Protein AF-A0A094PLQ3-F1 (afdb_monomer_lite)

pLDDT: mean 76.22, std 9.68, range [50.91, 88.06]

Foldseek 3Di:
DEADEWEWEWEQDPQATWIDTPVDPPDTDGDHDVVVVVVVVVVVVVVVCVVPVRHYDYHYDYD

Secondary structure (DSSP, 8-state):
---EEEEEEEEEETTEEEEE-TTSTT-EEEESSHHHHHHHHHHHHHHHHHH-TTSEEEEEEE-

Radius of gyration: 11.86 Å; chains: 1; bounding box: 34×17×25 Å

Sequence (63 aa):
MIRTKFFATVTNTAEGLEVTSPDLDNLYILVKDKSELESQCRRIFAEMSELSPDCFDLQFIFN

Structure (mmCIF, N/CA/C/O backbone):
data_AF-A0A094PLQ3-F1
#
_entry.id   AF-A0A094PLQ3-F1
#
loop_
_atom_site.group_PDB
_atom_site.id
_atom_site.type_symbol
_atom_site.label_atom_id
_atom_site.label_alt_id
_atom_site.label_comp_id
_atom_site.label_asym_id
_atom_site.label_entity_id
_atom_site.label_seq_id
_atom_site.pdbx_PDB_ins_code
_atom_site.Cartn_x
_atom_site.Cartn_y
_atom_site.Cartn_z
_atom_site.occupancy
_atom_site.B_iso_or_equiv
_atom_site.auth_seq_id
_atom_site.auth_comp_id
_atom_site.auth_asym_id
_atom_site.auth_atom_id
_atom_site.pdbx_PDB_model_num
ATOM 1 N N . MET A 1 1 ? 19.677 8.984 -16.422 1.00 50.91 1 MET A N 1
ATOM 2 C CA . MET A 1 1 ? 18.990 8.274 -15.325 1.00 50.91 1 MET A CA 1
ATOM 3 C C . MET A 1 1 ? 17.509 8.261 -15.631 1.00 50.91 1 MET A C 1
ATOM 5 O O . MET A 1 1 ? 16.923 9.328 -15.748 1.00 50.91 1 MET A O 1
ATOM 9 N N . ILE A 1 2 ? 16.942 7.080 -15.861 1.00 54.41 2 ILE A N 1
ATOM 10 C CA . ILE A 1 2 ? 15.501 6.908 -16.055 1.00 54.41 2 ILE A CA 1
ATOM 11 C C . ILE A 1 2 ? 14.947 6.603 -14.666 1.00 54.41 2 ILE A C 1
ATOM 13 O O . ILE A 1 2 ? 15.293 5.576 -14.095 1.00 54.41 2 ILE A O 1
ATOM 17 N N . ARG A 1 3 ? 14.159 7.520 -14.100 1.0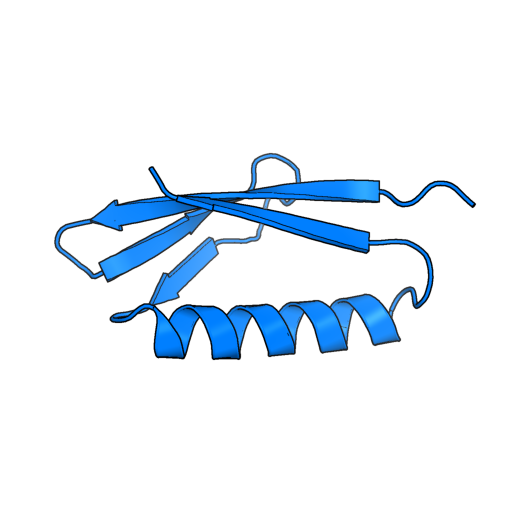0 59.84 3 ARG A N 1
ATOM 18 C CA . ARG A 1 3 ? 13.378 7.226 -12.897 1.00 59.84 3 ARG A CA 1
ATOM 19 C C . ARG A 1 3 ? 12.152 6.447 -13.342 1.00 59.84 3 ARG A C 1
ATOM 21 O O . ARG A 1 3 ? 11.328 6.977 -14.087 1.00 59.84 3 ARG A O 1
ATOM 28 N N . THR A 1 4 ? 12.065 5.198 -12.924 1.00 67.12 4 THR A N 1
ATOM 29 C CA . THR A 1 4 ? 10.905 4.347 -13.153 1.00 67.12 4 THR A CA 1
ATOM 30 C C . THR A 1 4 ? 9.807 4.820 -12.212 1.00 67.12 4 THR A C 1
ATOM 32 O O . THR A 1 4 ? 9.957 4.785 -10.990 1.00 67.12 4 THR A O 1
ATOM 35 N N . LYS A 1 5 ? 8.729 5.354 -12.786 1.00 72.56 5 LYS A N 1
ATOM 36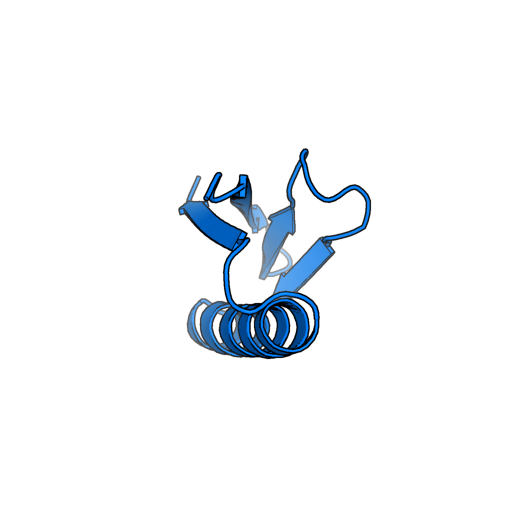 C CA . LYS A 1 5 ? 7.558 5.759 -12.015 1.00 72.56 5 LYS A CA 1
ATOM 37 C C . LYS A 1 5 ? 6.624 4.572 -11.897 1.00 72.56 5 LYS A C 1
ATOM 39 O O . LYS A 1 5 ? 6.214 4.035 -12.920 1.00 72.56 5 LYS A O 1
ATOM 44 N N . PHE A 1 6 ? 6.289 4.209 -10.673 1.00 75.56 6 PHE A N 1
ATOM 45 C CA . PHE A 1 6 ? 5.287 3.201 -10.380 1.00 75.56 6 PHE A CA 1
ATOM 46 C C . PHE A 1 6 ? 4.027 3.883 -9.883 1.00 75.56 6 PHE A C 1
ATOM 48 O O . PHE A 1 6 ? 4.086 4.781 -9.039 1.00 75.56 6 PHE A O 1
ATOM 55 N N . PHE A 1 7 ? 2.881 3.451 -10.388 1.00 80.31 7 PHE A N 1
ATOM 56 C CA . PHE A 1 7 ? 1.602 3.962 -9.925 1.00 80.31 7 PHE A CA 1
ATOM 57 C C . PHE A 1 7 ? 0.965 2.937 -9.003 1.00 80.31 7 PHE A C 1
ATOM 59 O O . PHE A 1 7 ? 0.841 1.766 -9.351 1.00 80.31 7 PHE A O 1
ATOM 66 N N . ALA A 1 8 ? 0.573 3.379 -7.816 1.00 82.25 8 ALA A N 1
ATOM 67 C CA . ALA A 1 8 ? -0.164 2.572 -6.864 1.00 82.25 8 ALA A CA 1
ATOM 68 C C . ALA A 1 8 ? -1.561 3.170 -6.700 1.00 82.25 8 ALA A C 1
ATOM 70 O O . ALA A 1 8 ? -1.709 4.345 -6.368 1.00 82.25 8 ALA A O 1
ATOM 71 N N . THR A 1 9 ? -2.586 2.372 -6.955 1.00 86.75 9 THR A N 1
ATOM 72 C CA . THR A 1 9 ? -3.983 2.741 -6.745 1.00 86.75 9 THR A CA 1
ATOM 73 C C . THR A 1 9 ? -4.360 2.405 -5.316 1.00 86.75 9 THR A C 1
ATOM 75 O O . THR A 1 9 ? -4.130 1.288 -4.862 1.00 86.75 9 THR A O 1
ATOM 78 N N . VAL A 1 10 ? -4.929 3.377 -4.613 1.00 86.12 10 VAL A N 1
ATOM 79 C CA . VAL A 1 10 ? -5.455 3.228 -3.261 1.00 86.12 10 VAL A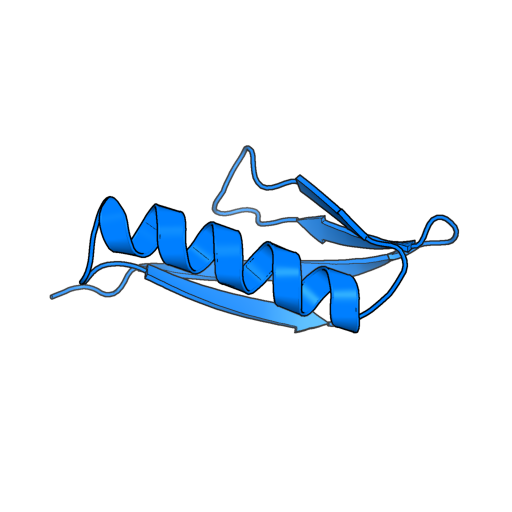 CA 1
ATOM 80 C C . VAL A 1 10 ? -6.975 3.200 -3.350 1.00 86.12 10 VAL A C 1
ATOM 82 O O . VAL A 1 10 ? -7.589 4.199 -3.723 1.00 86.12 10 VAL A O 1
ATOM 85 N N . THR A 1 11 ? -7.567 2.068 -2.993 1.00 88.06 11 THR A N 1
ATOM 86 C CA . THR A 1 11 ? -9.008 1.822 -3.007 1.00 88.06 11 THR A CA 1
ATOM 87 C C . THR A 1 11 ? -9.517 1.736 -1.577 1.00 88.06 11 THR A C 1
ATOM 89 O O . THR A 1 11 ? -9.010 0.954 -0.775 1.00 88.06 11 THR A O 1
ATOM 92 N N . ASN A 1 12 ? -10.537 2.522 -1.242 1.00 88.06 12 ASN A N 1
ATOM 93 C CA . ASN A 1 12 ? -11.207 2.390 0.047 1.00 88.06 12 ASN A CA 1
ATOM 94 C C . ASN A 1 12 ? -12.239 1.253 -0.014 1.00 88.06 12 ASN A C 1
ATOM 96 O O . ASN A 1 12 ? -13.250 1.347 -0.709 1.00 88.06 12 ASN A O 1
ATOM 100 N N . THR A 1 13 ? -11.956 0.168 0.695 1.00 86.31 13 THR A N 1
ATOM 101 C CA . THR A 1 13 ? -12.812 -1.013 0.824 1.00 86.31 13 THR A CA 1
ATOM 102 C C . THR A 1 13 ? -13.461 -1.045 2.209 1.00 86.31 13 THR A C 1
ATOM 104 O O . THR A 1 13 ? -13.039 -0.347 3.129 1.00 86.31 13 THR A O 1
ATOM 107 N N . ALA A 1 14 ? -14.472 -1.896 2.403 1.00 86.06 14 ALA A N 1
ATOM 108 C CA . ALA A 1 14 ? -15.097 -2.075 3.718 1.00 86.06 14 ALA A CA 1
ATOM 109 C C . ALA A 1 14 ? -14.124 -2.611 4.793 1.00 86.06 14 ALA A C 1
ATOM 111 O O . ALA A 1 14 ? -14.392 -2.461 5.983 1.00 86.06 14 ALA A O 1
ATOM 112 N N . GLU A 1 15 ? -13.009 -3.224 4.381 1.00 84.12 15 GLU A N 1
ATOM 113 C CA . GLU A 1 15 ? -11.979 -3.773 5.270 1.00 84.12 15 GLU A CA 1
ATOM 114 C C . GLU A 1 15 ? -10.837 -2.778 5.555 1.00 84.12 15 GLU A C 1
ATOM 116 O O . GLU A 1 15 ? -10.094 -2.957 6.522 1.00 84.12 15 GLU A O 1
ATOM 121 N N . GLY A 1 16 ? -10.714 -1.712 4.753 1.00 87.56 16 GLY A N 1
ATOM 122 C CA . GLY A 1 16 ? -9.679 -0.687 4.880 1.00 87.56 16 GLY A CA 1
ATOM 123 C C . GLY A 1 16 ? -9.239 -0.096 3.539 1.00 87.56 16 GLY A C 1
ATOM 124 O O . GLY A 1 16 ? -9.887 -0.261 2.508 1.00 87.56 16 GLY A O 1
ATOM 125 N N . LEU A 1 17 ? -8.104 0.595 3.546 1.00 87.00 17 LEU A N 1
ATOM 126 C CA . LEU A 1 17 ? -7.437 1.099 2.351 1.00 87.00 17 LEU A CA 1
ATOM 127 C C . LEU A 1 17 ? -6.580 -0.011 1.737 1.00 87.00 17 LEU A C 1
ATOM 129 O O . LEU A 1 17 ? -5.590 -0.450 2.322 1.00 87.00 17 LEU A O 1
ATOM 133 N N . GLU A 1 18 ? -6.961 -0.444 0.548 1.00 88.06 18 GLU A N 1
ATOM 134 C CA . GLU A 1 18 ? -6.219 -1.399 -0.260 1.00 88.06 18 GLU A CA 1
ATOM 135 C C . GLU A 1 18 ? -5.324 -0.650 -1.249 1.00 88.06 18 GLU A C 1
ATOM 137 O O . GLU A 1 18 ? -5.773 0.272 -1.923 1.00 88.06 18 GLU A O 1
ATOM 142 N N . VAL A 1 19 ? -4.060 -1.042 -1.348 1.00 84.38 19 VAL A N 1
ATOM 143 C CA . VAL A 1 19 ? -3.086 -0.490 -2.286 1.00 84.38 19 VAL A CA 1
ATOM 144 C C . VAL A 1 19 ? -2.666 -1.582 -3.238 1.00 84.38 19 VAL A C 1
ATOM 146 O O . VAL A 1 19 ? -2.117 -2.599 -2.813 1.00 84.38 19 VAL A O 1
ATOM 149 N N . THR A 1 20 ? -2.863 -1.333 -4.522 1.00 85.06 20 THR A N 1
ATOM 150 C CA . THR A 1 20 ? -2.443 -2.228 -5.596 1.00 85.06 20 THR A CA 1
ATOM 151 C C . THR A 1 20 ? -1.653 -1.444 -6.628 1.00 85.06 20 THR A C 1
ATOM 153 O O . THR A 1 20 ? -1.922 -0.270 -6.872 1.00 85.06 20 THR A O 1
ATOM 156 N N . SER A 1 21 ? -0.649 -2.056 -7.245 1.00 80.62 21 SER A N 1
ATOM 157 C CA . SER A 1 21 ? 0.093 -1.432 -8.341 1.00 80.62 21 SER A CA 1
ATOM 158 C C . SER A 1 21 ? 0.161 -2.397 -9.519 1.00 80.62 21 SER A C 1
ATOM 160 O O . SER A 1 21 ? 0.620 -3.520 -9.335 1.00 80.62 21 SER A O 1
ATOM 162 N N . PRO A 1 22 ? -0.274 -1.995 -10.726 1.00 76.56 22 PRO A N 1
ATOM 163 C CA . PRO A 1 22 ? -0.174 -2.852 -11.904 1.00 76.56 22 PRO A CA 1
ATOM 164 C C . PRO A 1 22 ? 1.277 -3.060 -12.354 1.00 76.56 22 PRO A C 1
ATOM 166 O O . PRO A 1 22 ? 1.574 -4.043 -13.020 1.00 76.56 22 PRO A O 1
ATOM 169 N N . ASP A 1 23 ? 2.181 -2.144 -11.999 1.00 74.38 23 ASP A N 1
ATOM 170 C CA . ASP A 1 23 ? 3.601 -2.242 -12.338 1.00 74.38 23 ASP A CA 1
ATOM 171 C C . ASP A 1 23 ? 4.394 -3.115 -11.350 1.00 74.38 23 ASP A C 1
ATOM 173 O O . ASP A 1 23 ? 5.508 -3.549 -11.646 1.00 74.38 23 ASP A O 1
ATOM 177 N N . LEU A 1 24 ? 3.834 -3.364 -10.164 1.00 74.12 24 LEU A N 1
ATOM 178 C CA . LEU A 1 24 ? 4.420 -4.211 -9.135 1.00 74.12 24 LEU A CA 1
ATOM 179 C C . LEU A 1 24 ? 3.465 -5.370 -8.866 1.00 74.12 24 LEU A C 1
ATOM 181 O O . LEU A 1 24 ? 2.635 -5.301 -7.965 1.00 74.12 24 LEU A O 1
ATOM 185 N N . ASP A 1 25 ? 3.649 -6.454 -9.620 1.00 65.00 25 ASP A N 1
ATOM 186 C CA . ASP A 1 25 ? 2.821 -7.674 -9.609 1.00 65.00 25 ASP A CA 1
ATOM 187 C C . ASP A 1 25 ? 2.578 -8.266 -8.196 1.00 65.00 25 ASP A C 1
ATOM 189 O O . ASP A 1 25 ? 1.611 -8.984 -7.977 1.00 65.00 25 ASP A O 1
ATOM 193 N N . ASN A 1 26 ? 3.420 -7.924 -7.209 1.00 67.75 26 ASN A N 1
ATOM 194 C CA . ASN A 1 26 ? 3.328 -8.381 -5.815 1.00 67.75 26 ASN A CA 1
ATOM 195 C C . ASN A 1 26 ? 3.100 -7.261 -4.779 1.00 67.75 26 ASN A C 1
ATOM 197 O O . ASN A 1 26 ? 3.221 -7.508 -3.576 1.00 67.75 26 ASN A O 1
ATOM 201 N N . LEU A 1 27 ? 2.803 -6.027 -5.195 1.00 74.06 27 LEU A N 1
ATOM 202 C CA . LEU A 1 27 ? 2.500 -4.947 -4.256 1.00 74.06 27 LEU A CA 1
ATOM 203 C C . LEU A 1 27 ? 1.013 -4.983 -3.893 1.00 74.06 27 LEU A C 1
ATOM 205 O O . LEU A 1 27 ? 0.181 -4.377 -4.566 1.00 74.06 27 LEU A O 1
ATOM 209 N N . TYR A 1 28 ? 0.709 -5.675 -2.799 1.00 80.25 28 TYR A N 1
ATOM 210 C CA . TYR A 1 28 ? -0.593 -5.644 -2.144 1.00 80.25 28 TYR A CA 1
ATOM 211 C C . TYR A 1 28 ? -0.419 -5.169 -0.703 1.00 80.25 28 TYR A C 1
ATOM 213 O O . TYR A 1 28 ? 0.284 -5.801 0.088 1.00 80.25 28 TYR A O 1
ATOM 221 N N . ILE A 1 29 ? -1.052 -4.050 -0.356 1.00 83.12 29 ILE A N 1
ATOM 222 C CA . ILE A 1 29 ? -1.022 -3.500 1.001 1.00 83.12 29 ILE A CA 1
ATOM 223 C C . ILE A 1 29 ? -2.461 -3.260 1.439 1.00 83.12 29 ILE A C 1
ATOM 225 O O . ILE A 1 29 ? -3.181 -2.518 0.785 1.00 83.12 29 ILE A O 1
ATOM 229 N N . LEU A 1 30 ? -2.869 -3.844 2.562 1.00 85.94 30 LEU A N 1
ATOM 230 C CA . LEU A 1 30 ? -4.151 -3.551 3.196 1.00 85.94 30 LEU A CA 1
ATOM 231 C C . LEU A 1 30 ? -3.882 -2.879 4.540 1.00 85.94 30 LEU A C 1
ATOM 233 O O . LEU A 1 30 ? -3.225 -3.459 5.406 1.00 85.94 30 LEU A O 1
ATOM 237 N N . VAL A 1 31 ? -4.365 -1.653 4.705 1.00 86.25 31 VAL A N 1
ATOM 238 C CA . VAL A 1 31 ? -4.170 -0.850 5.920 1.00 86.25 31 VAL A CA 1
ATOM 239 C C . VAL A 1 31 ? -5.486 -0.269 6.392 1.00 86.25 31 VAL A C 1
ATOM 241 O O . VAL A 1 31 ? -6.365 0.036 5.593 1.00 86.25 31 VAL A O 1
ATOM 244 N N . LYS A 1 32 ? -5.634 -0.092 7.703 1.00 85.00 32 LYS A N 1
ATOM 245 C CA . LYS A 1 32 ? -6.902 0.391 8.272 1.00 85.00 32 LYS A CA 1
ATOM 246 C C . LYS A 1 32 ? -7.125 1.879 8.032 1.00 85.00 32 LYS A C 1
ATOM 248 O O . LYS A 1 32 ? -8.255 2.313 7.842 1.00 85.00 32 LYS A O 1
ATOM 253 N N . ASP A 1 33 ? -6.034 2.641 7.995 1.00 83.25 33 ASP A N 1
ATOM 254 C CA . ASP A 1 33 ? -6.062 4.097 7.973 1.00 83.25 33 ASP A CA 1
ATOM 255 C C . ASP A 1 33 ? -4.944 4.674 7.105 1.00 83.25 33 ASP A C 1
ATOM 257 O O . ASP A 1 33 ? -3.889 4.069 6.894 1.00 83.25 33 ASP A O 1
ATOM 261 N N . LYS A 1 34 ? -5.137 5.918 6.659 1.00 81.38 34 LYS A N 1
ATOM 262 C CA . LYS A 1 34 ? -4.164 6.637 5.826 1.00 81.38 34 LYS A CA 1
ATOM 263 C C . LYS A 1 34 ? -2.810 6.836 6.522 1.00 81.38 34 LYS A C 1
ATOM 265 O O . LYS A 1 34 ? -1.781 6.831 5.857 1.00 81.38 34 LYS A O 1
ATOM 270 N N . SER A 1 35 ? -2.777 6.974 7.847 1.00 85.12 35 SER A N 1
ATOM 271 C CA . SER A 1 35 ? -1.501 7.065 8.574 1.00 85.12 35 SER A CA 1
ATOM 272 C C . SER A 1 35 ? -0.704 5.762 8.527 1.00 85.12 35 SER A C 1
ATOM 274 O O . SER A 1 35 ? 0.522 5.793 8.423 1.00 85.12 35 SER A O 1
ATOM 276 N N . GLU A 1 36 ? -1.384 4.617 8.580 1.00 85.62 36 GLU A N 1
ATOM 277 C CA . GLU A 1 36 ? -0.734 3.312 8.466 1.00 85.62 36 GLU A CA 1
ATOM 278 C C . GLU A 1 36 ? -0.268 3.062 7.027 1.00 85.62 36 GLU A C 1
ATOM 280 O O . GLU A 1 36 ? 0.850 2.585 6.823 1.00 85.62 36 GLU A O 1
ATOM 285 N N . LEU A 1 37 ? -1.057 3.517 6.045 1.00 83.50 37 LEU A N 1
ATOM 286 C CA . LEU A 1 37 ? -0.656 3.575 4.642 1.00 83.50 37 LEU A CA 1
ATOM 287 C C . LEU A 1 37 ? 0.664 4.327 4.460 1.00 83.50 37 LEU A C 1
ATOM 289 O O . LEU A 1 37 ? 1.619 3.776 3.925 1.00 83.50 37 LEU A O 1
ATOM 293 N N . GLU A 1 38 ? 0.748 5.571 4.939 1.00 82.06 38 GLU A N 1
ATOM 294 C CA . GLU A 1 38 ? 1.956 6.389 4.795 1.00 82.06 38 GLU A CA 1
ATOM 295 C C . GLU A 1 38 ? 3.186 5.728 5.430 1.00 82.06 38 GLU A C 1
ATOM 297 O O . GLU A 1 38 ? 4.284 5.804 4.874 1.00 82.06 38 GLU A O 1
ATOM 302 N N . SER A 1 39 ? 3.010 5.056 6.570 1.00 85.00 39 SER A N 1
ATOM 303 C CA . SER A 1 39 ? 4.084 4.328 7.250 1.00 85.00 39 SER A CA 1
ATOM 304 C C . SER A 1 39 ? 4.576 3.126 6.434 1.00 85.00 39 SER A C 1
ATOM 306 O O . SER A 1 39 ? 5.783 2.977 6.223 1.00 85.00 39 SER A O 1
ATOM 308 N N . GLN A 1 40 ? 3.656 2.303 5.916 1.00 83.12 40 GLN A N 1
ATOM 309 C CA . GLN A 1 40 ? 3.985 1.158 5.059 1.00 83.12 40 GLN A CA 1
ATOM 310 C C . GLN A 1 40 ? 4.663 1.609 3.766 1.00 83.12 40 GLN A C 1
ATOM 312 O O . GLN A 1 40 ? 5.721 1.096 3.404 1.00 83.12 40 GLN A O 1
ATOM 317 N N . CYS A 1 41 ? 4.123 2.640 3.119 1.00 78.12 41 CYS A N 1
ATOM 318 C CA . 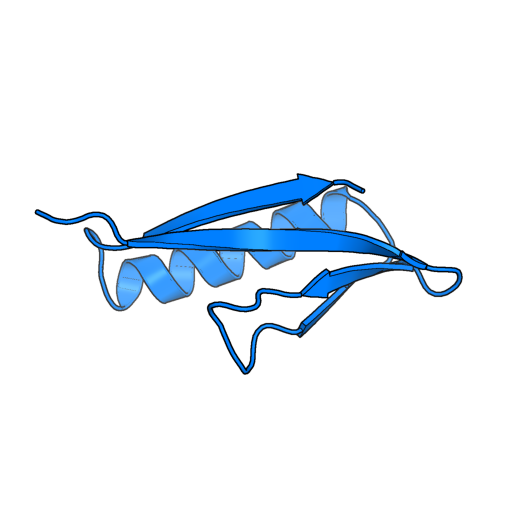CYS A 1 41 ? 4.694 3.199 1.903 1.00 78.12 41 CYS A CA 1
ATOM 319 C C . CYS A 1 41 ? 6.121 3.699 2.135 1.00 78.12 41 CYS A C 1
ATOM 321 O O . CYS A 1 41 ? 7.013 3.352 1.369 1.00 78.12 41 CYS A O 1
ATOM 323 N N . ARG A 1 42 ? 6.375 4.448 3.218 1.00 78.94 42 ARG A N 1
ATOM 324 C CA . ARG A 1 42 ? 7.734 4.907 3.555 1.00 78.94 42 ARG A CA 1
ATOM 325 C C . ARG A 1 42 ? 8.715 3.756 3.758 1.00 78.94 42 ARG A C 1
ATOM 327 O O . ARG A 1 42 ? 9.860 3.887 3.337 1.00 78.94 42 ARG A O 1
ATOM 334 N N . ARG A 1 43 ? 8.288 2.650 4.376 1.00 82.06 43 ARG A N 1
ATOM 335 C CA . ARG A 1 43 ? 9.133 1.455 4.539 1.00 82.06 43 ARG A CA 1
ATOM 336 C C . ARG A 1 43 ? 9.473 0.826 3.195 1.00 82.06 43 ARG A C 1
ATOM 338 O O . ARG A 1 43 ? 10.647 0.632 2.916 1.00 82.06 43 ARG A O 1
ATOM 345 N N . ILE A 1 44 ? 8.475 0.621 2.341 1.00 77.62 44 ILE A N 1
ATOM 346 C CA . ILE A 1 44 ? 8.667 0.042 1.004 1.00 77.62 44 ILE A CA 1
ATOM 347 C C . ILE A 1 44 ? 9.579 0.934 0.158 1.00 77.62 44 ILE A C 1
ATOM 349 O O . ILE A 1 44 ? 10.479 0.443 -0.512 1.00 77.62 44 ILE A O 1
ATOM 353 N N . PHE A 1 45 ? 9.403 2.254 0.234 1.00 74.81 45 PHE A N 1
ATOM 354 C CA . PHE A 1 45 ? 10.304 3.208 -0.406 1.00 74.81 45 PHE A CA 1
ATOM 355 C C . PHE A 1 45 ? 11.730 3.138 0.136 1.00 74.81 45 PHE A C 1
ATOM 357 O O . PHE A 1 45 ? 12.664 3.222 -0.654 1.00 74.81 45 PHE A O 1
ATOM 364 N N . ALA A 1 46 ? 11.911 3.002 1.451 1.00 74.88 46 ALA A N 1
ATOM 365 C CA . ALA A 1 46 ? 13.235 2.863 2.047 1.00 74.88 46 ALA A CA 1
ATOM 366 C C . ALA A 1 46 ? 13.917 1.575 1.566 1.00 74.88 46 ALA A C 1
ATOM 368 O O . ALA A 1 46 ? 15.032 1.642 1.059 1.00 74.88 46 ALA A O 1
ATOM 369 N N . GLU A 1 47 ? 13.212 0.441 1.603 1.00 75.19 47 GLU A N 1
ATOM 370 C CA . GLU A 1 47 ? 13.726 -0.849 1.126 1.00 75.19 47 GLU A CA 1
ATOM 371 C C . GLU A 1 47 ? 14.065 -0.806 -0.376 1.00 75.19 47 GLU A C 1
ATOM 373 O O . GLU A 1 47 ? 15.136 -1.242 -0.798 1.00 75.19 47 GLU A O 1
ATOM 378 N N . MET A 1 48 ? 13.200 -0.205 -1.199 1.00 69.06 48 MET A N 1
ATOM 379 C CA . MET A 1 48 ? 13.448 -0.029 -2.636 1.00 69.06 48 MET A CA 1
ATOM 380 C C . MET A 1 48 ? 14.592 0.954 -2.922 1.00 69.06 48 MET A C 1
ATOM 382 O O . MET A 1 48 ? 15.348 0.759 -3.874 1.00 69.06 48 MET A O 1
ATOM 386 N N . SER A 1 49 ? 14.744 1.998 -2.102 1.00 65.81 49 SER A N 1
ATOM 387 C CA . SER A 1 49 ? 15.837 2.967 -2.204 1.00 65.81 49 SER A CA 1
ATOM 388 C C . SER A 1 49 ? 17.181 2.355 -1.812 1.00 65.81 49 SER A C 1
ATOM 390 O O . SER A 1 49 ? 18.200 2.746 -2.374 1.00 65.81 49 SER A O 1
ATOM 392 N N . GLU A 1 50 ? 17.211 1.403 -0.878 1.00 64.56 50 GLU A N 1
ATOM 393 C CA . GLU A 1 50 ? 18.428 0.648 -0.554 1.00 64.56 50 GLU A CA 1
ATOM 394 C C . GLU A 1 50 ? 18.830 -0.288 -1.701 1.00 64.56 50 GLU A C 1
ATOM 396 O O . GLU A 1 50 ? 20.015 -0.443 -1.997 1.00 64.56 50 GLU A O 1
ATOM 401 N N . LEU A 1 51 ? 17.846 -0.867 -2.394 1.00 64.56 51 LEU A N 1
ATOM 402 C CA . LEU A 1 51 ? 18.076 -1.738 -3.547 1.00 64.56 51 LEU A CA 1
ATOM 403 C C . LEU A 1 51 ? 18.458 -0.964 -4.816 1.00 64.56 51 LEU A C 1
ATOM 405 O O . LEU A 1 51 ? 19.174 -1.486 -5.672 1.00 64.56 51 LEU A O 1
ATOM 409 N N . SER A 1 52 ? 17.973 0.267 -4.983 1.00 60.56 52 SER A N 1
ATOM 410 C CA . SER A 1 52 ? 18.287 1.130 -6.126 1.00 60.56 52 SER A CA 1
ATOM 411 C C . SER A 1 52 ? 18.021 2.603 -5.786 1.00 60.56 52 SER A C 1
ATOM 413 O O . SER A 1 52 ? 16.911 3.094 -6.012 1.00 60.56 52 SER A O 1
ATOM 415 N N . PRO A 1 53 ? 19.040 3.344 -5.312 1.00 58.88 53 PRO A N 1
ATOM 416 C CA . PRO A 1 53 ? 18.884 4.710 -4.795 1.00 58.88 53 PRO A CA 1
ATOM 417 C C . PRO A 1 53 ? 18.442 5.752 -5.835 1.00 58.88 53 PRO A C 1
ATOM 419 O O . PRO A 1 53 ? 18.065 6.863 -5.470 1.00 58.88 53 PRO A O 1
ATOM 422 N N . ASP A 1 54 ? 18.440 5.405 -7.124 1.00 57.09 54 ASP A N 1
ATOM 423 C CA . ASP A 1 54 ? 18.206 6.349 -8.222 1.00 57.09 54 ASP A CA 1
ATOM 424 C C . ASP A 1 54 ? 17.006 6.024 -9.123 1.00 57.09 54 ASP A C 1
ATOM 426 O O . ASP A 1 54 ? 16.780 6.727 -10.114 1.00 57.09 54 ASP A O 1
ATOM 430 N N . CYS A 1 55 ? 16.237 4.967 -8.832 1.00 55.34 55 CYS A N 1
ATOM 431 C CA . CYS A 1 55 ? 15.396 4.369 -9.872 1.00 55.34 55 CYS A CA 1
ATOM 432 C C .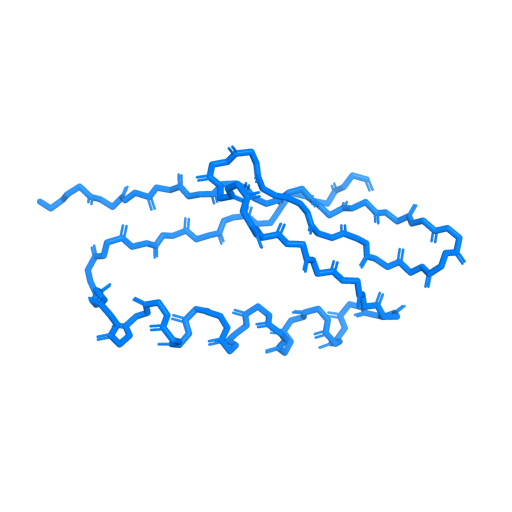 CYS A 1 55 ? 13.881 4.440 -9.664 1.00 55.34 55 CYS A C 1
ATOM 434 O O . CYS A 1 55 ? 13.177 4.176 -10.634 1.00 55.34 55 CYS A O 1
ATOM 436 N N . PHE A 1 56 ? 13.352 4.813 -8.491 1.00 66.50 56 PHE A N 1
ATOM 437 C CA . PHE A 1 56 ? 11.924 4.597 -8.209 1.00 66.50 56 PHE A CA 1
ATOM 438 C C . PHE A 1 56 ? 11.189 5.803 -7.617 1.00 66.50 56 PHE A C 1
ATOM 440 O O . PHE A 1 56 ? 11.587 6.366 -6.602 1.00 66.50 56 PHE A O 1
ATOM 447 N N . ASP A 1 57 ? 10.080 6.167 -8.259 1.00 69.38 57 ASP A N 1
ATOM 448 C CA . ASP A 1 57 ? 9.122 7.179 -7.806 1.00 69.38 57 ASP A CA 1
ATOM 449 C C . ASP A 1 57 ? 7.749 6.486 -7.731 1.00 69.38 57 ASP A C 1
ATOM 451 O O . ASP A 1 57 ? 7.204 6.098 -8.763 1.00 69.38 57 ASP A O 1
ATOM 455 N N . LEU A 1 58 ? 7.216 6.243 -6.530 1.00 71.19 58 LEU A N 1
ATOM 456 C CA . LEU A 1 58 ? 5.896 5.623 -6.348 1.00 71.19 58 LEU A CA 1
ATOM 457 C C . LEU A 1 58 ? 4.839 6.713 -6.138 1.00 71.19 58 LEU A C 1
ATOM 459 O O . LEU A 1 58 ? 4.862 7.447 -5.147 1.00 71.19 58 LEU A O 1
ATOM 463 N N . GLN A 1 59 ? 3.892 6.816 -7.059 1.00 74.81 59 GLN A N 1
ATOM 464 C CA . GLN A 1 59 ? 2.806 7.778 -6.970 1.00 74.81 59 GLN A CA 1
ATOM 465 C C . GLN A 1 59 ? 1.518 7.077 -6.539 1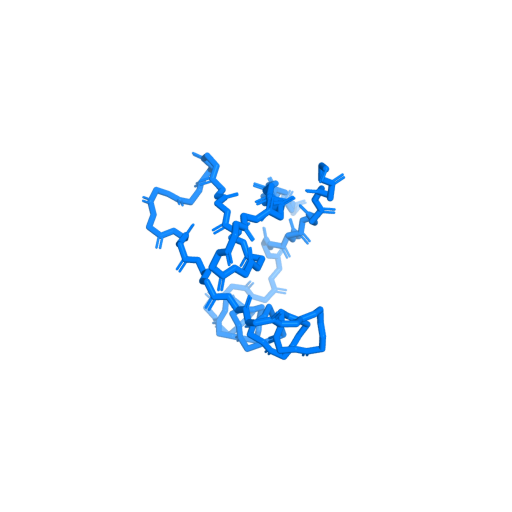.00 74.81 59 GLN A C 1
ATOM 467 O O . GLN A 1 59 ? 1.028 6.186 -7.231 1.00 74.81 59 GLN A O 1
ATOM 472 N N . PHE A 1 60 ? 0.955 7.509 -5.408 1.00 74.81 60 PHE A N 1
ATOM 473 C CA . PHE A 1 60 ? -0.327 7.010 -4.913 1.00 74.81 60 PHE A CA 1
ATOM 474 C C . PHE A 1 60 ? -1.486 7.781 -5.536 1.00 74.81 60 PHE A C 1
ATOM 476 O O . PHE A 1 60 ? -1.566 9.007 -5.425 1.00 74.81 60 PHE A O 1
ATOM 483 N N . ILE A 1 61 ? -2.393 7.047 -6.167 1.00 78.81 61 ILE A N 1
ATOM 484 C CA . ILE A 1 61 ? -3.632 7.552 -6.740 1.00 78.81 61 ILE A CA 1
ATOM 485 C C . ILE A 1 61 ? -4.760 7.101 -5.819 1.00 78.81 61 ILE A C 1
ATOM 487 O O . ILE A 1 61 ? -5.043 5.913 -5.726 1.00 78.81 61 ILE A O 1
ATOM 491 N N . PHE A 1 62 ? -5.381 8.044 -5.118 1.00 77.50 62 PHE A N 1
ATOM 492 C CA . PHE A 1 62 ? -6.539 7.772 -4.267 1.00 77.50 62 PHE A CA 1
ATOM 493 C C . PHE A 1 62 ? -7.804 7.804 -5.125 1.00 77.50 62 PHE A C 1
ATOM 495 O O . PHE A 1 62 ? -8.050 8.823 -5.776 1.00 77.50 62 PHE A O 1
ATOM 502 N N . ASN A 1 63 ? -8.559 6.703 -5.133 1.00 68.50 63 ASN A N 1
ATOM 503 C CA . ASN A 1 63 ? -9.837 6.573 -5.838 1.00 68.50 63 ASN A CA 1
ATOM 504 C C . ASN A 1 63 ? -11.024 6.704 -4.874 1.00 68.50 63 ASN A C 1
ATOM 506 O O . ASN A 1 63 ? -10.888 6.257 -3.709 1.00 68.50 63 ASN A O 1
#